Protein AF-A0A1I0Z216-F1 (afdb_monomer_lite)

Secondary structure (DSSP, 8-state):
------EEEHHHHHHHHT--HHHHHHHHH-GGG-PPPPEEPTT-S-EEEEHHHHHHHHHHHHHHHHHT-

Sequence (69 aa):
MTVPLACLQMKALTKKLSMSRSSIYKLIQCQESNFPVGFPVMGGRAMYYIESEVDEWLISQRQKSQLMH

Radius of gyration: 13.18 Å; chains: 1; bounding box: 37×34×28 Å

Structure (mmCIF, N/CA/C/O backbone):
data_AF-A0A1I0Z216-F1
#
_entry.id   AF-A0A1I0Z216-F1
#
loop_
_atom_site.group_PDB
_atom_site.id
_atom_site.type_symbol
_atom_site.label_atom_id
_atom_site.label_alt_id
_atom_site.label_comp_id
_atom_site.label_asym_id
_atom_site.label_entity_id
_atom_site.label_seq_id
_atom_site.pdbx_PDB_ins_code
_atom_site.Cartn_x
_atom_site.Cartn_y
_atom_site.Cartn_z
_atom_site.occupancy
_atom_site.B_iso_or_equiv
_atom_site.auth_seq_id
_atom_site.auth_comp_id
_atom_site.auth_asym_id
_atom_site.auth_atom_id
_atom_site.pdbx_PDB_model_num
ATOM 1 N N . MET A 1 1 ? 12.737 -24.038 7.613 1.00 43.06 1 MET A N 1
ATOM 2 C CA . MET A 1 1 ? 12.105 -23.821 6.295 1.00 43.06 1 MET A CA 1
ATOM 3 C C . MET A 1 1 ? 11.754 -22.345 6.211 1.00 43.06 1 MET A C 1
ATOM 5 O O . MET A 1 1 ? 10.923 -21.903 6.990 1.00 43.06 1 MET A O 1
ATOM 9 N N . THR A 1 2 ? 12.444 -21.561 5.388 1.00 52.78 2 THR A N 1
ATOM 10 C CA . THR A 1 2 ? 12.106 -20.147 5.164 1.00 52.78 2 THR A CA 1
ATOM 11 C C . THR A 1 2 ? 10.971 -20.081 4.149 1.00 52.78 2 THR A C 1
ATOM 13 O O . THR A 1 2 ? 11.122 -20.527 3.014 1.00 52.78 2 THR A O 1
ATOM 16 N N . VAL A 1 3 ? 9.809 -19.585 4.569 1.00 60.19 3 VAL A N 1
ATOM 17 C CA . VAL A 1 3 ? 8.682 -19.341 3.662 1.00 60.19 3 VAL A CA 1
ATOM 18 C C . VAL A 1 3 ? 9.060 -18.139 2.788 1.00 60.19 3 VAL A C 1
ATOM 20 O O . VAL A 1 3 ? 9.485 -17.124 3.346 1.00 60.1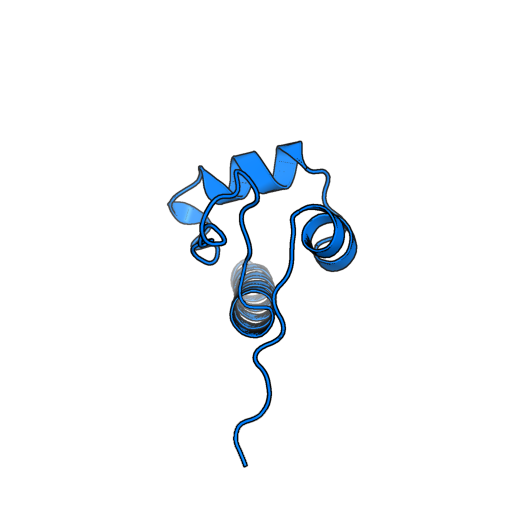9 3 VAL A O 1
ATOM 23 N N . PRO A 1 4 ? 8.984 -18.218 1.449 1.00 65.62 4 PRO A N 1
ATOM 24 C CA . PRO A 1 4 ? 9.290 -17.067 0.609 1.00 65.62 4 PRO A CA 1
ATOM 25 C C . PRO A 1 4 ? 8.298 -15.935 0.904 1.00 65.62 4 PRO A C 1
ATOM 27 O O . PRO A 1 4 ? 7.085 -16.139 0.861 1.00 65.62 4 PRO A O 1
ATOM 30 N N . LEU A 1 5 ? 8.817 -14.742 1.209 1.00 77.00 5 LEU A N 1
ATOM 31 C CA . LEU A 1 5 ? 7.998 -13.555 1.447 1.00 77.00 5 LEU A CA 1
ATOM 32 C C . LEU A 1 5 ? 7.338 -13.122 0.134 1.00 77.00 5 LEU A C 1
ATOM 34 O O . LEU A 1 5 ? 8.013 -12.713 -0.815 1.00 77.00 5 LEU A O 1
ATOM 38 N N . ALA A 1 6 ? 6.012 -13.215 0.076 1.00 89.75 6 ALA A N 1
ATOM 39 C CA . ALA A 1 6 ? 5.247 -12.731 -1.061 1.00 89.75 6 ALA A CA 1
ATOM 40 C C . ALA A 1 6 ? 5.278 -11.195 -1.098 1.00 89.75 6 ALA A C 1
ATOM 42 O O . ALA A 1 6 ? 5.052 -10.522 -0.090 1.00 89.75 6 ALA A O 1
ATOM 43 N N . CYS A 1 7 ? 5.593 -10.642 -2.270 1.00 91.94 7 CYS A N 1
ATOM 44 C CA . CYS A 1 7 ? 5.749 -9.205 -2.475 1.00 91.94 7 CYS A CA 1
ATOM 45 C C . CYS A 1 7 ? 4.753 -8.706 -3.526 1.00 91.94 7 CYS A C 1
ATOM 47 O O . CYS A 1 7 ? 4.637 -9.268 -4.617 1.00 91.94 7 CYS A O 1
ATOM 49 N N . LEU A 1 8 ? 4.066 -7.610 -3.222 1.00 93.50 8 LEU A N 1
ATOM 50 C CA . LEU A 1 8 ? 3.039 -7.013 -4.063 1.00 93.50 8 LEU A CA 1
ATOM 51 C C . LEU A 1 8 ? 3.576 -5.782 -4.788 1.00 93.50 8 LEU A C 1
ATOM 53 O O . LEU A 1 8 ? 4.032 -4.825 -4.172 1.00 93.50 8 LEU A O 1
ATOM 57 N N . GLN A 1 9 ? 3.442 -5.774 -6.111 1.00 93.75 9 GLN A N 1
ATOM 58 C CA . GLN A 1 9 ? 3.567 -4.557 -6.914 1.00 93.75 9 GLN A CA 1
ATOM 59 C C . GLN A 1 9 ? 2.248 -3.776 -6.931 1.00 93.75 9 GLN A C 1
ATOM 61 O O . GLN A 1 9 ? 1.184 -4.327 -6.647 1.00 93.75 9 GLN A O 1
ATOM 66 N N . MET A 1 10 ? 2.282 -2.531 -7.420 1.00 94.00 10 MET A N 1
ATOM 67 C CA . MET A 1 10 ? 1.100 -1.668 -7.576 1.00 94.00 10 MET A CA 1
ATOM 68 C C . MET A 1 10 ? -0.108 -2.365 -8.239 1.00 94.00 10 MET A C 1
ATOM 70 O O . MET A 1 10 ? -1.236 -2.179 -7.799 1.00 94.00 10 MET A O 1
ATOM 74 N N . LYS A 1 11 ? 0.093 -3.204 -9.269 1.00 93.44 11 LYS A N 1
ATOM 75 C CA . LYS A 1 11 ? -1.007 -3.954 -9.917 1.00 93.44 11 LYS A CA 1
ATOM 76 C C . LYS A 1 11 ? -1.672 -4.962 -8.967 1.00 93.44 11 LYS A C 1
ATOM 78 O O . LYS A 1 11 ? -2.893 -5.119 -8.990 1.00 93.44 11 LYS A O 1
ATOM 83 N N . ALA A 1 12 ? -0.881 -5.649 -8.147 1.00 94.50 12 ALA A N 1
ATOM 84 C CA . ALA A 1 12 ? -1.390 -6.604 -7.170 1.00 94.50 12 ALA A CA 1
ATOM 85 C C . ALA A 1 12 ? -2.042 -5.877 -5.984 1.00 94.50 12 ALA A C 1
ATOM 87 O O . ALA A 1 12 ? -3.138 -6.250 -5.577 1.00 94.50 12 ALA A O 1
ATOM 88 N N . LEU A 1 13 ? -1.444 -4.771 -5.530 1.00 94.25 13 LEU A N 1
ATOM 89 C CA . LEU A 1 13 ? -2.020 -3.884 -4.518 1.00 94.25 13 LEU A CA 1
ATOM 90 C C . LEU A 1 13 ? -3.402 -3.359 -4.915 1.00 94.25 13 LEU A C 1
ATOM 92 O O . LEU A 1 13 ? -4.334 -3.470 -4.127 1.00 94.25 13 LEU A O 1
ATOM 96 N N . THR A 1 14 ? -3.575 -2.855 -6.144 1.00 96.19 14 THR A N 1
ATOM 97 C CA . THR A 1 14 ? -4.891 -2.378 -6.614 1.00 96.19 14 THR A CA 1
ATOM 98 C C . THR A 1 14 ? -5.954 -3.466 -6.561 1.00 96.19 14 THR A C 1
ATOM 100 O O . THR A 1 14 ? -7.090 -3.200 -6.183 1.00 96.19 14 THR A O 1
ATOM 103 N N . LYS A 1 15 ? -5.578 -4.704 -6.904 1.00 96.00 15 LYS A N 1
ATOM 104 C CA . LYS A 1 15 ? -6.493 -5.846 -6.868 1.00 96.00 15 LYS A CA 1
ATOM 105 C C . LYS A 1 15 ? -6.825 -6.241 -5.428 1.00 96.00 15 LYS A C 1
ATOM 107 O O . LYS A 1 15 ? -7.985 -6.490 -5.132 1.00 96.00 15 LYS A O 1
ATOM 112 N N . LYS A 1 16 ? -5.823 -6.282 -4.548 1.00 94.38 16 LYS A N 1
ATOM 113 C CA . LYS A 1 16 ? -5.978 -6.696 -3.149 1.00 94.38 16 LYS A CA 1
ATOM 114 C C . LYS A 1 16 ? -6.785 -5.690 -2.333 1.00 94.38 16 LYS A C 1
ATOM 116 O O . LYS A 1 16 ? -7.695 -6.075 -1.612 1.00 94.38 16 LYS A O 1
ATOM 121 N N . LEU A 1 17 ? -6.489 -4.404 -2.496 1.00 93.56 17 LEU A N 1
ATOM 122 C CA . LEU A 1 17 ? -7.164 -3.322 -1.782 1.00 93.56 17 LEU A CA 1
ATOM 123 C C . LEU A 1 17 ? -8.499 -2.924 -2.423 1.00 93.56 17 LEU A C 1
ATOM 125 O O . LEU A 1 17 ? -9.251 -2.167 -1.825 1.00 93.56 17 LEU A O 1
ATOM 129 N N . SER A 1 18 ? -8.797 -3.400 -3.640 1.00 94.50 18 SER A N 1
ATOM 130 C CA . SER A 1 18 ? -9.937 -2.931 -4.447 1.00 94.50 18 SER A CA 1
ATOM 131 C C . SER A 1 18 ? -9.971 -1.401 -4.593 1.00 94.50 18 SER A C 1
ATOM 133 O O . SER A 1 18 ? -11.027 -0.775 -4.635 1.00 94.50 18 SER A O 1
ATOM 135 N N . MET A 1 19 ? -8.787 -0.788 -4.672 1.00 94.44 19 MET A N 1
ATOM 136 C CA . MET A 1 19 ? -8.591 0.658 -4.767 1.00 94.44 19 MET A CA 1
ATOM 137 C C . MET A 1 19 ? -7.900 1.020 -6.079 1.00 94.44 19 MET A C 1
ATOM 139 O O . MET A 1 19 ? -7.090 0.264 -6.620 1.00 94.44 19 MET A O 1
ATOM 143 N N . SER A 1 20 ? -8.183 2.222 -6.577 1.00 96.12 20 SER A N 1
ATOM 144 C CA . SER A 1 20 ? -7.440 2.788 -7.699 1.00 96.12 20 SER A CA 1
ATOM 145 C C . SER A 1 20 ? -5.998 3.110 -7.290 1.00 96.12 20 SER A C 1
ATOM 147 O O . SER A 1 20 ? -5.695 3.362 -6.121 1.00 96.12 20 SER A O 1
ATOM 149 N N . ARG A 1 21 ? -5.092 3.170 -8.274 1.00 94.19 21 ARG A N 1
ATOM 150 C CA . ARG A 1 21 ? -3.690 3.557 -8.033 1.00 94.19 21 ARG A CA 1
ATOM 151 C C . ARG A 1 21 ? -3.577 4.925 -7.363 1.00 94.19 21 ARG A C 1
ATOM 153 O O . ARG A 1 21 ? -2.753 5.097 -6.476 1.00 94.19 21 ARG A O 1
ATOM 160 N N . SER A 1 22 ? -4.402 5.890 -7.775 1.00 95.56 22 SER A N 1
ATOM 161 C CA . SER A 1 2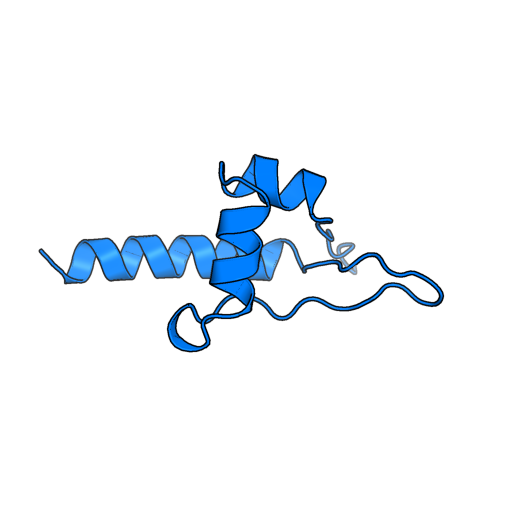2 ? -4.387 7.243 -7.212 1.00 95.56 22 SER A CA 1
ATOM 162 C C . SER A 1 22 ? -4.783 7.253 -5.738 1.00 95.56 22 SER A C 1
ATOM 164 O O . SER A 1 22 ? -4.125 7.922 -4.946 1.00 95.56 22 SER A O 1
ATOM 166 N N . SER A 1 23 ? -5.797 6.478 -5.346 1.00 94.94 23 SER A N 1
ATOM 167 C CA . SER A 1 23 ? -6.180 6.342 -3.939 1.00 94.94 23 SER A CA 1
ATOM 168 C C . SER A 1 23 ? -5.081 5.676 -3.113 1.00 94.94 23 SER A C 1
ATOM 170 O O . SER A 1 23 ? -4.806 6.125 -2.007 1.00 94.94 23 SER A O 1
ATOM 172 N N . ILE A 1 24 ? -4.398 4.670 -3.665 1.00 94.00 24 ILE A N 1
ATOM 173 C CA . ILE A 1 24 ? -3.260 4.022 -2.995 1.00 94.00 24 ILE A CA 1
ATOM 174 C C . ILE A 1 24 ? -2.091 5.000 -2.828 1.00 94.00 24 ILE A C 1
ATOM 176 O O . ILE A 1 24 ? -1.502 5.056 -1.756 1.00 94.00 24 ILE A O 1
ATOM 180 N N . TYR A 1 25 ? -1.777 5.825 -3.831 1.00 93.38 25 TYR A N 1
ATOM 181 C CA . TYR A 1 25 ? -0.737 6.851 -3.687 1.00 93.38 25 TYR A CA 1
ATOM 182 C C . TYR A 1 25 ? -1.078 7.902 -2.631 1.00 93.38 25 TYR A C 1
ATOM 184 O O . TYR A 1 25 ? -0.201 8.269 -1.854 1.00 93.38 25 TYR A O 1
ATOM 192 N N . LYS A 1 26 ? -2.336 8.354 -2.561 1.00 93.62 26 LYS A N 1
ATOM 193 C CA . LYS A 1 26 ? -2.784 9.245 -1.477 1.00 93.62 26 LYS A CA 1
ATOM 194 C C . LYS A 1 26 ? -2.594 8.596 -0.112 1.00 93.62 26 LYS A C 1
ATOM 196 O O . LYS A 1 26 ? -2.170 9.255 0.828 1.00 93.62 26 LYS A O 1
ATOM 201 N N . LEU A 1 27 ? -2.891 7.305 -0.029 1.00 91.88 27 LEU A N 1
ATOM 202 C CA . LEU A 1 27 ? -2.759 6.530 1.189 1.00 91.88 27 LEU A CA 1
ATOM 203 C C . LEU A 1 27 ? -1.283 6.405 1.604 1.00 91.88 27 LEU A C 1
ATOM 205 O O . LEU A 1 27 ? -0.952 6.741 2.730 1.00 91.88 27 LEU A O 1
ATOM 209 N N . ILE A 1 28 ? -0.381 6.094 0.669 1.00 91.00 28 ILE A N 1
ATOM 210 C CA . ILE A 1 28 ? 1.079 6.082 0.896 1.00 91.00 28 ILE A CA 1
ATOM 211 C C . ILE A 1 28 ? 1.608 7.452 1.363 1.00 91.00 28 ILE A C 1
ATOM 213 O O . ILE A 1 28 ? 2.510 7.513 2.191 1.00 91.00 28 ILE A O 1
ATOM 217 N N . GLN A 1 29 ? 1.079 8.554 0.827 1.00 90.81 29 GLN A N 1
ATOM 218 C CA . GLN A 1 29 ? 1.494 9.914 1.203 1.00 90.81 29 GLN A CA 1
ATOM 219 C C . GLN A 1 29 ? 0.928 10.363 2.558 1.00 90.81 29 GLN A C 1
ATOM 221 O O . GLN A 1 29 ? 1.473 11.271 3.185 1.00 90.81 29 GLN A O 1
ATOM 226 N N . CYS A 1 30 ? -0.169 9.756 3.010 1.00 89.06 30 CYS A N 1
ATOM 227 C CA . CYS A 1 30 ? -0.835 10.101 4.255 1.00 89.06 30 CYS A CA 1
ATOM 228 C C . CYS A 1 30 ? -0.161 9.383 5.430 1.00 89.06 30 CYS A C 1
ATOM 230 O O . CYS A 1 30 ? -0.332 8.177 5.604 1.00 89.06 30 CYS A O 1
ATOM 232 N N . GLN A 1 31 ? 0.566 10.125 6.269 1.00 82.25 31 GLN A N 1
ATOM 233 C CA . GLN A 1 31 ? 1.251 9.561 7.442 1.00 82.25 31 GLN A CA 1
ATOM 234 C C . GLN A 1 31 ? 0.277 8.923 8.447 1.00 82.25 31 GLN A C 1
ATOM 236 O O . GLN A 1 31 ? 0.578 7.883 9.023 1.00 82.25 31 GLN A O 1
ATOM 241 N N . GLU A 1 32 ? -0.925 9.484 8.598 1.00 83.38 32 GLU A N 1
ATOM 242 C CA . GLU A 1 32 ? -1.962 8.964 9.503 1.00 83.38 32 GLU A CA 1
ATOM 243 C C . GLU A 1 32 ? -2.534 7.607 9.059 1.00 83.38 32 GLU A C 1
ATOM 245 O O . GLU A 1 32 ? -3.110 6.871 9.866 1.00 83.38 32 GLU A O 1
ATOM 250 N N . SER A 1 33 ? -2.360 7.243 7.782 1.00 83.00 33 SER A N 1
ATOM 251 C CA . SER A 1 33 ? -2.838 5.962 7.255 1.00 83.00 33 SER A CA 1
ATOM 252 C C . SER A 1 33 ? -2.080 4.769 7.835 1.00 83.00 33 SER A C 1
ATOM 254 O O . SER A 1 33 ? -2.619 3.660 7.850 1.00 83.00 33 SER A O 1
ATOM 256 N N . ASN A 1 34 ? -0.852 4.993 8.323 1.00 89.25 34 ASN A N 1
ATOM 257 C CA . ASN A 1 34 ? 0.055 3.964 8.823 1.00 89.25 34 ASN A CA 1
ATOM 258 C C . ASN A 1 34 ? 0.237 2.796 7.831 1.00 89.25 34 ASN A C 1
ATOM 260 O O . ASN A 1 34 ? 0.314 1.634 8.226 1.00 89.25 34 ASN A O 1
ATOM 264 N N . PHE A 1 35 ? 0.213 3.101 6.531 1.00 92.25 35 PHE A N 1
ATOM 265 C CA . PHE A 1 35 ? 0.338 2.108 5.468 1.00 92.25 35 PHE A CA 1
ATOM 266 C C . PHE A 1 35 ? 1.747 1.502 5.413 1.00 92.25 35 PHE A C 1
ATOM 268 O O . PHE A 1 35 ? 2.711 2.216 5.702 1.00 92.25 35 PHE A O 1
ATOM 275 N N . PRO A 1 36 ? 1.898 0.225 5.000 1.00 93.56 36 PRO A N 1
ATOM 276 C CA . PRO A 1 36 ? 3.202 -0.422 4.920 1.00 93.56 36 PRO A CA 1
ATOM 277 C C . PRO A 1 36 ? 4.206 0.331 4.049 1.00 93.56 36 PRO A C 1
ATOM 279 O O . PRO A 1 36 ? 3.869 0.891 2.997 1.00 93.56 36 PRO A O 1
ATOM 282 N N . VAL A 1 37 ? 5.466 0.302 4.478 1.00 90.81 37 VAL A N 1
ATOM 283 C CA . VAL A 1 37 ? 6.565 0.952 3.770 1.00 90.81 37 VAL A CA 1
ATOM 284 C C . VAL A 1 37 ? 6.950 0.098 2.568 1.00 90.81 37 VAL A C 1
ATOM 286 O O . VAL A 1 37 ? 7.348 -1.055 2.694 1.00 90.81 37 VAL A O 1
ATOM 289 N N . GLY A 1 38 ? 6.836 0.677 1.374 1.00 90.56 38 GLY A N 1
ATOM 290 C CA . GLY A 1 38 ? 7.300 0.013 0.164 1.00 90.56 38 GLY A CA 1
ATOM 291 C C . GLY A 1 38 ? 8.823 0.062 0.048 1.00 90.56 38 GLY A C 1
ATOM 292 O O . GLY A 1 38 ? 9.458 1.016 0.496 1.00 90.56 38 GLY A O 1
ATOM 293 N N . PHE A 1 39 ? 9.403 -0.914 -0.641 1.00 90.25 39 PHE A N 1
ATOM 294 C CA . PHE A 1 39 ? 10.822 -0.944 -0.981 1.00 90.25 39 PHE A CA 1
ATOM 295 C C . PHE A 1 39 ? 11.023 -1.039 -2.502 1.00 90.25 39 PHE A C 1
ATOM 297 O O . PHE A 1 39 ? 10.240 -1.697 -3.201 1.00 90.25 39 PHE A O 1
ATOM 304 N N . PRO A 1 40 ? 12.051 -0.374 -3.053 1.00 89.69 40 PRO A N 1
ATOM 305 C CA . PRO A 1 40 ? 12.390 -0.511 -4.460 1.00 89.69 40 PRO A CA 1
ATOM 306 C C . PRO A 1 40 ? 13.049 -1.869 -4.711 1.00 89.69 40 PRO A C 1
ATOM 308 O O . PRO A 1 40 ? 13.804 -2.372 -3.878 1.00 89.69 40 PRO A O 1
ATOM 311 N N . VAL A 1 41 ? 12.826 -2.448 -5.891 1.00 83.75 41 VAL A N 1
ATOM 312 C CA . VAL A 1 41 ? 13.667 -3.563 -6.349 1.00 83.75 41 VAL A CA 1
ATOM 313 C C . VAL A 1 41 ? 14.981 -3.013 -6.902 1.00 83.75 41 VAL A C 1
ATOM 315 O O . VAL A 1 41 ? 14.989 -1.960 -7.548 1.00 83.75 41 VAL A O 1
ATOM 318 N N . MET A 1 42 ? 16.094 -3.712 -6.664 1.00 79.25 42 MET A N 1
ATOM 319 C CA . MET A 1 42 ? 17.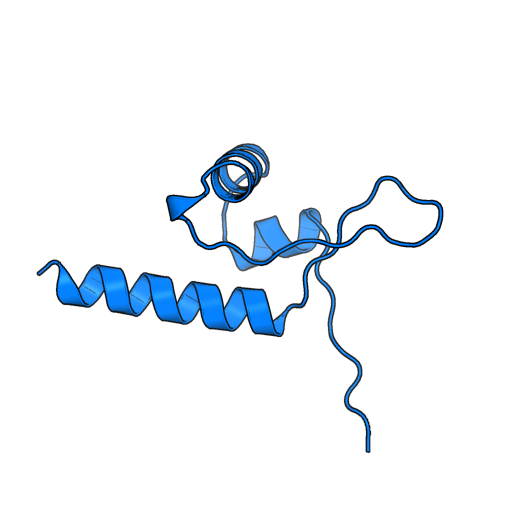410 -3.280 -7.145 1.00 79.25 42 MET A CA 1
ATOM 320 C C . MET A 1 42 ? 17.386 -2.974 -8.651 1.00 79.25 42 MET A C 1
ATOM 322 O O . MET A 1 42 ? 17.020 -3.821 -9.464 1.00 79.25 42 MET A O 1
ATOM 326 N N . GLY A 1 43 ? 17.769 -1.744 -9.010 1.00 75.25 43 GLY A N 1
ATOM 327 C CA . GLY 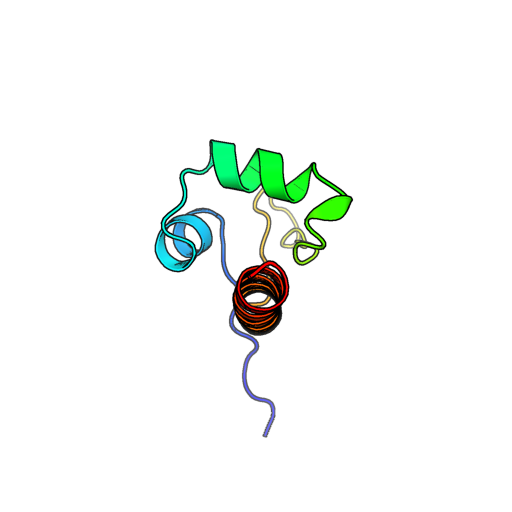A 1 43 ? 17.866 -1.276 -10.397 1.00 75.25 43 GLY A CA 1
ATOM 328 C C . GLY A 1 43 ? 16.544 -0.860 -11.058 1.00 75.25 43 GLY A C 1
ATOM 329 O O . GLY A 1 43 ? 16.552 -0.502 -12.234 1.00 75.25 43 GLY A O 1
ATOM 330 N N . GLY A 1 44 ? 15.414 -0.881 -10.341 1.00 78.69 44 GLY A N 1
ATOM 331 C CA . GLY A 1 44 ? 14.091 -0.572 -10.891 1.00 78.69 44 GLY A CA 1
ATOM 332 C C . GLY A 1 44 ? 13.420 0.672 -10.300 1.00 78.69 44 GLY A C 1
ATOM 333 O O . GLY A 1 44 ? 13.737 1.127 -9.208 1.00 78.69 44 GLY A O 1
ATOM 334 N N . ARG A 1 45 ? 12.415 1.196 -11.021 1.00 79.00 45 ARG A N 1
ATOM 335 C CA . ARG A 1 45 ? 11.472 2.224 -10.519 1.00 79.00 45 ARG A CA 1
ATOM 336 C C . ARG A 1 45 ? 10.249 1.629 -9.811 1.00 79.00 45 ARG A C 1
ATOM 338 O O . ARG A 1 45 ? 9.399 2.365 -9.317 1.00 79.00 45 ARG A O 1
ATOM 345 N N . ALA A 1 46 ? 10.104 0.306 -9.844 1.00 84.06 46 ALA A N 1
ATOM 346 C CA . ALA A 1 46 ? 8.956 -0.379 -9.275 1.00 84.06 46 ALA A CA 1
ATOM 347 C C . ALA A 1 46 ? 9.109 -0.512 -7.755 1.00 84.06 46 ALA A C 1
ATOM 349 O O . ALA A 1 46 ? 10.127 -1.008 -7.275 1.00 84.06 46 ALA A O 1
ATOM 350 N N . MET A 1 47 ? 8.067 -0.099 -7.031 1.00 91.00 47 MET A N 1
ATOM 351 C CA . MET A 1 47 ? 7.939 -0.296 -5.589 1.00 91.00 47 MET A CA 1
ATOM 352 C C . MET A 1 47 ? 7.178 -1.585 -5.294 1.00 91.00 47 MET A C 1
ATOM 354 O O . MET A 1 47 ? 6.164 -1.883 -5.941 1.00 91.00 47 MET A O 1
ATOM 358 N N . TYR A 1 48 ? 7.673 -2.315 -4.305 1.00 92.94 48 TYR A N 1
ATOM 359 C CA . TYR A 1 48 ? 7.109 -3.553 -3.798 1.00 92.94 48 TYR A CA 1
ATOM 360 C C . TYR A 1 48 ? 6.743 -3.390 -2.330 1.00 92.94 48 TYR A C 1
ATOM 362 O O . TYR A 1 48 ? 7.332 -2.582 -1.620 1.00 92.94 48 TYR A O 1
ATOM 370 N N . TYR A 1 49 ? 5.760 -4.165 -1.896 1.00 94.19 49 TYR A N 1
ATOM 371 C CA . TYR A 1 49 ? 5.232 -4.150 -0.538 1.00 94.19 49 TYR A CA 1
ATOM 372 C C . TYR A 1 49 ? 5.149 -5.582 -0.039 1.00 94.19 49 TYR A C 1
ATOM 374 O O . TYR A 1 49 ? 4.777 -6.470 -0.812 1.00 94.19 49 TYR A O 1
ATOM 382 N N . ILE A 1 50 ? 5.487 -5.821 1.223 1.00 94.12 50 ILE A N 1
ATOM 383 C CA . ILE A 1 50 ? 5.375 -7.158 1.804 1.00 94.12 50 ILE A CA 1
ATOM 384 C C . ILE A 1 50 ? 3.889 -7.482 1.960 1.00 94.12 50 ILE A C 1
ATOM 386 O O . ILE A 1 50 ? 3.125 -6.706 2.530 1.00 94.12 50 ILE A O 1
ATOM 390 N N . GLU A 1 51 ? 3.459 -8.621 1.421 1.00 94.25 51 GLU A N 1
ATOM 391 C CA . GLU A 1 51 ? 2.044 -8.982 1.400 1.00 94.25 51 GLU A CA 1
ATOM 392 C C . GLU A 1 51 ? 1.442 -9.094 2.809 1.00 94.25 51 GLU A C 1
ATOM 394 O O . GLU A 1 51 ? 0.333 -8.606 3.029 1.00 94.25 51 GLU A O 1
ATOM 399 N N . SER A 1 52 ? 2.186 -9.674 3.756 1.00 93.31 52 SER A N 1
ATOM 400 C CA . SER A 1 52 ? 1.742 -9.841 5.143 1.00 93.31 52 SER A CA 1
ATOM 401 C C . SER A 1 52 ? 1.542 -8.508 5.863 1.00 93.31 52 SER A C 1
ATOM 403 O O . SER A 1 52 ? 0.555 -8.352 6.571 1.00 93.31 52 SER A O 1
ATOM 405 N N . GLU A 1 53 ? 2.403 -7.513 5.631 1.00 94.50 53 GLU A N 1
ATOM 406 C CA . GLU A 1 53 ? 2.239 -6.177 6.223 1.00 94.50 53 GLU A CA 1
ATOM 407 C C . GLU A 1 53 ? 0.975 -5.484 5.695 1.00 94.50 53 GLU A C 1
ATOM 409 O O . GLU A 1 53 ? 0.262 -4.803 6.433 1.00 94.50 53 GLU A O 1
ATOM 414 N N . VAL A 1 54 ? 0.655 -5.683 4.411 1.00 94.25 54 VAL A N 1
ATOM 415 C CA . VAL A 1 54 ? -0.585 -5.167 3.809 1.00 94.25 54 VAL A CA 1
ATOM 416 C C . VAL A 1 54 ? -1.815 -5.850 4.412 1.00 94.25 54 VAL A C 1
ATOM 418 O O . VAL A 1 54 ? -2.825 -5.183 4.648 1.00 94.25 54 VAL A O 1
ATOM 421 N N . ASP A 1 55 ? -1.742 -7.151 4.694 1.00 94.00 55 ASP A N 1
ATOM 422 C CA . ASP A 1 55 ? -2.816 -7.890 5.370 1.00 94.00 55 ASP A CA 1
AT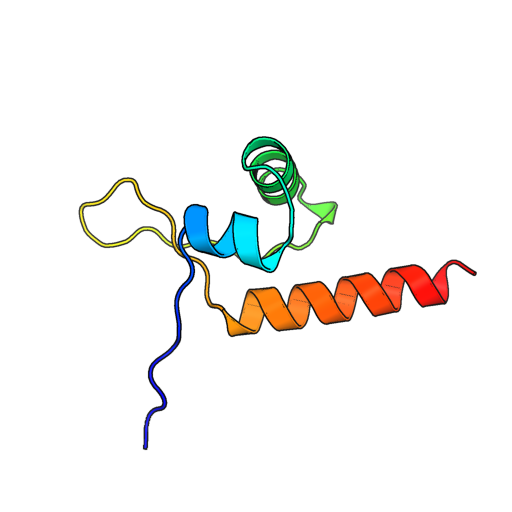OM 423 C C . ASP A 1 55 ? -3.022 -7.435 6.817 1.00 94.00 55 ASP A C 1
ATOM 425 O O . ASP A 1 55 ? -4.157 -7.180 7.230 1.00 94.00 55 ASP A O 1
ATOM 429 N N . GLU A 1 56 ? -1.941 -7.276 7.577 1.00 93.38 56 GLU A N 1
ATOM 430 C CA . GLU A 1 56 ? -1.979 -6.748 8.945 1.00 93.38 56 GLU A CA 1
ATOM 431 C C . GLU A 1 56 ? -2.583 -5.344 8.976 1.00 93.38 56 GLU A C 1
ATOM 433 O O . GLU A 1 56 ? -3.477 -5.051 9.780 1.00 93.38 56 GLU A O 1
ATOM 438 N N . TRP A 1 57 ? -2.180 -4.492 8.034 1.00 94.19 57 TRP A N 1
ATOM 439 C CA . TRP A 1 57 ? -2.762 -3.170 7.883 1.00 94.19 57 TRP A CA 1
ATOM 440 C C . TRP A 1 57 ? -4.271 -3.243 7.598 1.00 94.19 57 TRP A C 1
ATOM 442 O O . TRP A 1 57 ? -5.044 -2.575 8.287 1.00 94.19 57 TRP A O 1
ATOM 452 N N . LEU A 1 58 ? -4.727 -4.097 6.673 1.00 92.62 58 LEU A N 1
ATOM 453 C CA . LEU A 1 58 ? -6.156 -4.293 6.374 1.00 92.62 58 LEU A CA 1
ATOM 454 C C . LEU A 1 58 ? -6.961 -4.752 7.599 1.00 92.62 58 LEU A C 1
ATOM 456 O O . LEU A 1 58 ? -8.109 -4.337 7.791 1.00 92.62 58 LEU A O 1
ATOM 460 N N . ILE A 1 59 ? -6.385 -5.621 8.430 1.00 92.19 59 ILE A N 1
ATOM 461 C CA . ILE A 1 59 ? -6.999 -6.053 9.692 1.00 92.19 59 ILE A CA 1
ATOM 462 C C . ILE A 1 59 ? -7.119 -4.859 10.649 1.00 92.19 59 ILE A C 1
ATOM 464 O O . ILE A 1 59 ? -8.201 -4.632 11.195 1.00 92.19 59 ILE A O 1
ATOM 468 N N . SER A 1 60 ? -6.065 -4.049 10.784 1.00 89.69 60 SER A N 1
ATOM 469 C CA . SER A 1 60 ? -6.075 -2.863 11.654 1.00 89.69 60 SER A CA 1
ATOM 470 C C . SER A 1 60 ? -7.130 -1.826 11.236 1.00 89.69 60 SER A C 1
ATOM 472 O O . SER A 1 60 ? -7.792 -1.239 12.092 1.00 89.69 60 SER A O 1
ATOM 474 N N . GLN A 1 61 ? -7.360 -1.640 9.929 1.00 88.44 61 GLN A N 1
ATOM 475 C CA . GLN A 1 61 ? -8.387 -0.715 9.434 1.00 88.44 61 GLN A CA 1
ATOM 476 C C . GLN A 1 61 ? -9.801 -1.187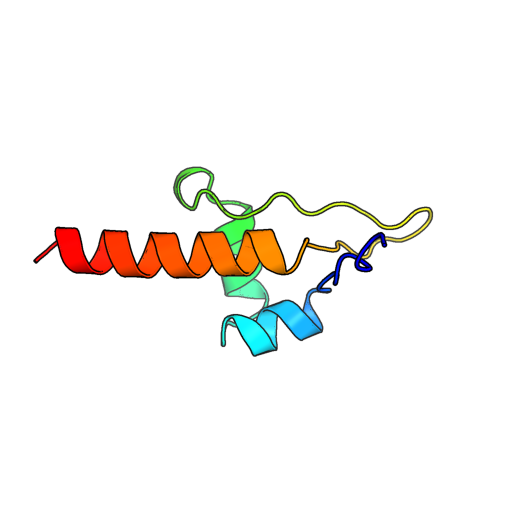 9.795 1.00 88.44 61 GLN A C 1
ATOM 478 O O . GLN A 1 61 ? -10.643 -0.378 10.186 1.00 88.44 61 GLN A O 1
ATOM 483 N N . ARG A 1 62 ? -10.063 -2.501 9.723 1.00 83.25 62 ARG A N 1
ATOM 484 C CA . ARG A 1 62 ? -11.355 -3.076 10.135 1.00 83.25 62 ARG A CA 1
ATOM 485 C C . ARG A 1 62 ? -11.627 -2.861 11.622 1.00 83.25 62 ARG A C 1
ATOM 487 O O . ARG A 1 62 ? -12.743 -2.502 11.980 1.00 83.25 62 ARG A O 1
ATOM 494 N N . GLN A 1 63 ? -10.612 -3.024 12.468 1.00 81.88 63 GLN A N 1
ATOM 495 C CA . GLN A 1 63 ? -10.737 -2.791 13.910 1.00 81.88 63 GLN A CA 1
ATOM 496 C C . GLN A 1 63 ? -10.999 -1.315 14.233 1.00 81.88 63 GLN A C 1
ATOM 498 O O . GLN A 1 63 ? -11.892 -1.017 15.023 1.00 81.88 63 GLN A O 1
ATOM 503 N N . LYS A 1 64 ? -10.297 -0.381 13.572 1.00 75.94 64 LYS A N 1
ATOM 504 C CA . LYS A 1 64 ? -10.561 1.062 13.719 1.00 75.94 64 LYS A CA 1
ATOM 505 C C . LYS A 1 64 ? -12.002 1.421 13.354 1.00 75.94 64 LYS A C 1
ATOM 507 O O . LYS A 1 64 ? -12.640 2.168 14.085 1.00 75.94 64 LYS A O 1
ATOM 512 N N . SER A 1 65 ? -12.533 0.847 12.273 1.00 72.81 65 SER A N 1
ATOM 513 C CA . SER A 1 65 ? -13.922 1.081 11.859 1.00 72.81 65 SER A CA 1
ATOM 514 C C . SER A 1 65 ? -14.956 0.543 12.855 1.00 72.81 65 SER A C 1
ATOM 516 O O . SER A 1 65 ? -16.055 1.080 12.908 1.00 72.81 65 SER A O 1
ATOM 518 N N . GLN A 1 66 ? -14.636 -0.507 13.619 1.00 66.25 66 GLN A N 1
ATOM 519 C CA . GLN A 1 66 ? -15.542 -1.084 14.621 1.00 66.25 66 GLN A CA 1
ATOM 520 C C . GLN A 1 66 ? -15.527 -0.326 15.954 1.00 66.25 66 GLN A C 1
ATOM 522 O O . GLN A 1 66 ? -16.518 -0.353 16.666 1.00 66.25 66 GLN A O 1
ATOM 527 N N . LEU A 1 67 ? -14.425 0.354 16.282 1.00 62.88 67 LEU A N 1
ATOM 528 C CA . LEU A 1 67 ? -14.279 1.152 17.508 1.00 62.88 67 LEU A CA 1
ATOM 529 C C . LEU A 1 67 ? -14.897 2.559 17.408 1.00 62.88 67 LEU A C 1
ATOM 531 O O . LEU A 1 67 ? -14.982 3.253 18.415 1.00 62.88 67 LEU A O 1
ATOM 535 N N . MET A 1 68 ? -15.286 3.000 16.207 1.00 58.47 68 MET A N 1
ATOM 536 C CA . MET A 1 68 ? -15.916 4.309 15.965 1.00 58.47 68 MET A CA 1
ATOM 537 C C . MET A 1 68 ? -17.456 4.246 15.888 1.00 58.47 68 MET A C 1
ATOM 539 O O . MET A 1 68 ? -18.084 5.218 15.463 1.00 58.47 68 MET A O 1
ATOM 543 N N . HIS A 1 69 ? -18.055 3.125 16.297 1.00 48.78 69 HIS A N 1
ATOM 544 C CA . HIS A 1 69 ? -19.496 2.943 16.494 1.00 48.78 69 HIS A CA 1
ATOM 545 C C . HIS A 1 69 ? -19.793 2.657 17.963 1.00 48.78 69 HIS A C 1
ATOM 547 O O . HIS A 1 69 ? -20.841 3.150 18.433 1.00 48.78 69 HIS A O 1
#

pLDDT: mean 86.17, std 12.17, range [43.06, 96.19]

Foldseek 3Di:
DDDDFDKDWLVRVCVVVVHDSVVVVVLVVDVVLVQFDWDDDPPDPITIGGPVSNVVSVVVVVVVVVVVD